Protein AF-A0A6P3Z699-F1 (afdb_monomer)

Sequence (126 aa):
MVKASEKARKFVNVAQTGGPRAAIHCAATEYKQLVLNQAVRLWVGVNQCPPVHTVAQKAAPTAAQLSEKYNRTVKDLTTRGYTVFGYFPLVPIDEIAKAFKQGESETGKKMDSDASSGDKSDSDSD

Structure (mmCIF, N/CA/C/O backbone):
data_AF-A0A6P3Z699-F1
#
_entry.id   AF-A0A6P3Z699-F1
#
loop_
_atom_site.group_PDB
_atom_site.id
_atom_site.type_symbol
_atom_site.label_atom_id
_atom_site.label_alt_id
_atom_site.label_comp_id
_atom_site.label_asym_id
_atom_site.label_entity_id
_atom_site.label_seq_id
_atom_site.pdbx_PDB_ins_code
_atom_site.Cartn_x
_atom_site.Cartn_y
_atom_site.Cartn_z
_atom_site.occupancy
_atom_site.B_iso_or_equiv
_atom_site.auth_seq_id
_atom_si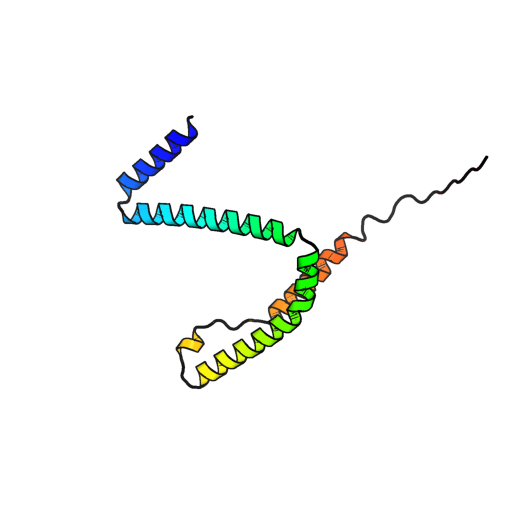te.auth_comp_id
_atom_site.auth_asym_id
_atom_site.auth_atom_id
_atom_site.pdbx_PDB_model_num
ATOM 1 N N . MET A 1 1 ? 38.139 0.931 15.159 1.00 49.16 1 MET A N 1
ATOM 2 C CA . MET A 1 1 ? 38.578 1.176 13.763 1.00 49.16 1 MET A CA 1
ATOM 3 C C . MET A 1 1 ? 38.529 -0.061 12.851 1.00 49.16 1 MET A C 1
ATOM 5 O O . MET A 1 1 ? 38.489 0.109 11.642 1.00 49.16 1 MET A O 1
ATOM 9 N N . VAL A 1 2 ? 38.438 -1.293 13.375 1.00 59.53 2 VAL A N 1
ATOM 10 C CA . VAL A 1 2 ? 38.465 -2.535 12.563 1.00 59.53 2 VAL A CA 1
ATOM 11 C C . VAL A 1 2 ? 37.215 -2.740 11.680 1.00 59.53 2 VAL A C 1
ATOM 13 O O . VAL A 1 2 ? 37.340 -3.079 10.507 1.00 59.53 2 VAL A O 1
ATOM 16 N N . LYS A 1 3 ? 36.010 -2.422 12.183 1.00 64.56 3 LYS A N 1
ATOM 17 C CA . LYS A 1 3 ? 34.731 -2.643 11.467 1.00 64.56 3 LYS A CA 1
ATOM 18 C C . LYS A 1 3 ? 34.594 -1.889 10.134 1.00 64.56 3 LYS A C 1
ATOM 20 O O . LYS A 1 3 ? 33.901 -2.354 9.234 1.00 64.56 3 LYS A O 1
ATOM 25 N N . ALA A 1 4 ? 35.219 -0.718 10.005 1.00 67.56 4 ALA A N 1
ATOM 26 C CA . ALA A 1 4 ? 35.170 0.070 8.771 1.00 67.56 4 ALA A CA 1
ATOM 27 C C . ALA A 1 4 ? 36.048 -0.549 7.670 1.00 67.56 4 ALA A C 1
ATOM 29 O O . ALA A 1 4 ? 35.642 -0.615 6.512 1.00 67.56 4 ALA A O 1
ATOM 30 N N . SER A 1 5 ? 37.213 -1.077 8.055 1.00 62.50 5 SER A N 1
ATOM 31 C CA . SER A 1 5 ? 38.149 -1.754 7.152 1.00 62.50 5 SER A CA 1
ATOM 32 C C . SER A 1 5 ? 37.581 -3.073 6.614 1.00 62.50 5 SER A C 1
ATOM 34 O O . SER A 1 5 ? 37.706 -3.373 5.428 1.00 6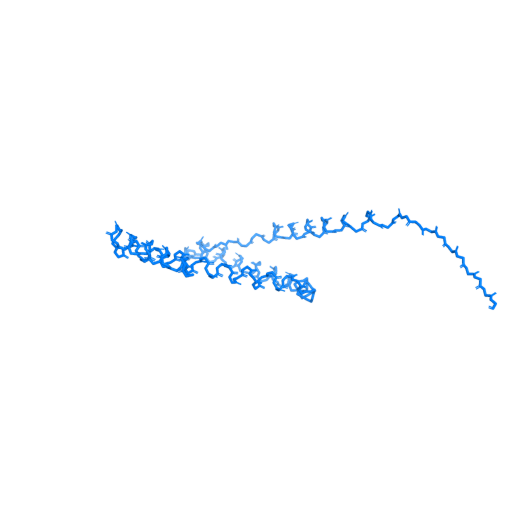2.50 5 SER A O 1
ATOM 36 N N . GLU A 1 6 ? 36.854 -3.829 7.441 1.00 73.88 6 GLU A N 1
ATOM 37 C CA . GLU A 1 6 ? 36.180 -5.058 6.999 1.00 73.88 6 GLU A CA 1
ATOM 38 C C . GLU A 1 6 ? 35.069 -4.789 5.979 1.00 73.88 6 GLU A C 1
ATOM 40 O O . GLU A 1 6 ? 34.948 -5.509 4.985 1.00 73.88 6 GLU A O 1
ATOM 45 N N . LYS A 1 7 ? 34.278 -3.726 6.186 1.00 67.44 7 LYS A N 1
ATOM 46 C CA . LYS A 1 7 ? 33.244 -3.308 5.229 1.00 67.44 7 LYS A CA 1
ATOM 47 C C . LYS A 1 7 ? 33.852 -2.856 3.901 1.00 67.44 7 LYS A C 1
ATOM 49 O O . LYS A 1 7 ? 33.356 -3.253 2.849 1.00 67.44 7 LYS A O 1
ATOM 54 N N . ALA A 1 8 ? 34.953 -2.106 3.946 1.00 72.12 8 ALA A N 1
ATOM 55 C CA . ALA A 1 8 ? 35.678 -1.673 2.753 1.00 72.12 8 ALA A CA 1
ATOM 56 C C . ALA A 1 8 ? 36.283 -2.858 1.979 1.00 72.12 8 ALA A C 1
ATOM 58 O O . ALA A 1 8 ? 36.139 -2.936 0.759 1.00 72.12 8 ALA A O 1
ATOM 59 N N . ARG A 1 9 ? 36.877 -3.835 2.683 1.00 69.75 9 ARG A N 1
ATOM 60 C CA . ARG A 1 9 ? 37.395 -5.070 2.068 1.00 69.75 9 ARG A CA 1
ATOM 61 C C . ARG A 1 9 ? 36.291 -5.909 1.428 1.00 69.75 9 ARG A C 1
ATOM 63 O O . ARG A 1 9 ? 36.503 -6.418 0.333 1.00 69.75 9 ARG A O 1
ATOM 70 N N . LYS A 1 10 ? 35.115 -6.032 2.059 1.00 70.00 10 LYS A N 1
ATOM 71 C CA . LYS A 1 10 ? 33.958 -6.713 1.448 1.00 70.00 10 LYS A CA 1
ATOM 72 C C . LYS A 1 10 ? 33.488 -6.008 0.175 1.00 70.00 10 LYS A C 1
ATOM 74 O O . LYS A 1 10 ? 33.251 -6.684 -0.818 1.00 70.00 10 LYS A O 1
ATOM 79 N N . PHE A 1 11 ? 33.416 -4.678 0.176 1.00 65.62 11 PHE A N 1
ATOM 80 C CA . PHE A 1 11 ? 33.021 -3.902 -1.004 1.00 65.62 11 PHE A CA 1
ATOM 81 C C . PHE A 1 11 ? 34.004 -4.049 -2.171 1.00 65.62 11 PHE A C 1
ATOM 83 O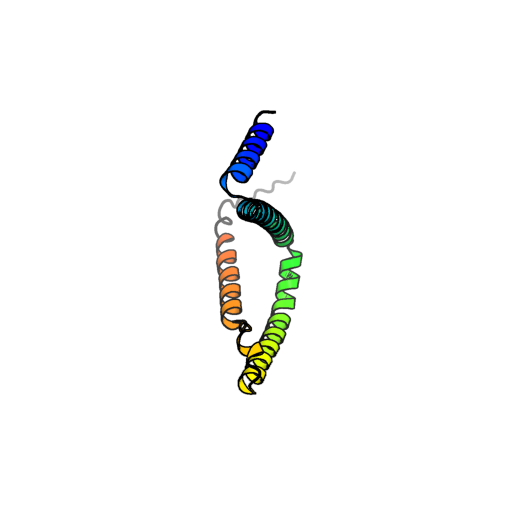 O . PHE A 1 11 ? 33.579 -4.306 -3.294 1.00 65.62 11 PHE A O 1
ATOM 90 N N . VAL A 1 12 ? 35.311 -3.946 -1.905 1.00 71.00 12 VAL A N 1
ATOM 91 C CA . VAL A 1 12 ? 36.364 -4.150 -2.917 1.00 71.00 12 VAL A CA 1
ATOM 92 C C . VAL A 1 12 ? 36.314 -5.560 -3.496 1.00 71.00 12 VAL A C 1
ATOM 94 O O . VAL A 1 12 ? 36.407 -5.722 -4.709 1.00 71.00 12 VAL A O 1
ATOM 97 N N . ASN A 1 13 ? 36.104 -6.573 -2.653 1.00 69.12 13 ASN A N 1
ATOM 98 C CA . ASN A 1 13 ? 36.040 -7.957 -3.110 1.00 69.12 13 ASN A CA 1
ATOM 99 C C . ASN A 1 13 ? 34.782 -8.215 -3.965 1.00 69.12 13 ASN A C 1
ATOM 101 O O . ASN A 1 13 ? 34.855 -8.881 -4.993 1.00 69.12 13 ASN A O 1
ATOM 105 N N . VAL A 1 14 ? 33.637 -7.618 -3.610 1.00 60.34 14 VAL A N 1
ATOM 106 C CA . VAL A 1 14 ? 32.395 -7.667 -4.411 1.00 60.34 14 VAL A CA 1
ATOM 107 C C . VAL A 1 14 ? 32.549 -6.926 -5.746 1.00 60.34 14 VAL A C 1
ATOM 109 O O . VAL A 1 14 ? 32.076 -7.408 -6.775 1.00 60.34 14 VAL A O 1
ATOM 112 N N . ALA A 1 15 ? 33.252 -5.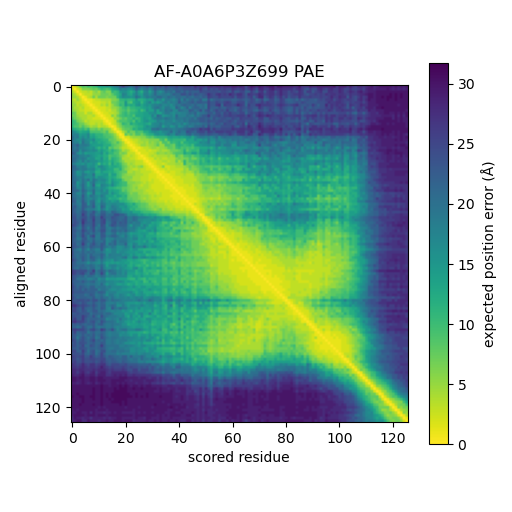791 -5.759 1.00 60.00 15 ALA A N 1
ATOM 113 C CA . ALA A 1 15 ? 33.540 -5.043 -6.981 1.00 60.00 15 ALA A CA 1
ATOM 114 C C . ALA A 1 15 ? 34.514 -5.791 -7.913 1.00 60.00 15 ALA A C 1
ATOM 116 O O . ALA A 1 15 ? 34.333 -5.757 -9.128 1.00 60.00 15 ALA A O 1
ATOM 117 N N . GLN A 1 16 ? 35.503 -6.500 -7.354 1.00 63.84 16 GLN A N 1
ATOM 118 C CA . GLN A 1 16 ? 36.456 -7.314 -8.120 1.00 63.84 16 GLN A CA 1
ATOM 119 C C . GLN A 1 16 ? 35.852 -8.611 -8.675 1.00 63.84 16 GLN A C 1
ATOM 121 O O . GLN A 1 16 ? 36.294 -9.068 -9.724 1.00 63.84 16 GLN A O 1
ATOM 126 N N . THR A 1 17 ? 34.855 -9.206 -8.011 1.00 61.41 17 THR A N 1
ATOM 127 C CA . THR A 1 17 ? 34.335 -10.541 -8.374 1.00 61.41 17 THR A CA 1
ATOM 128 C C . THR A 1 17 ? 33.040 -10.532 -9.193 1.00 61.41 17 THR A C 1
ATOM 130 O O . THR A 1 17 ? 32.769 -11.511 -9.882 1.00 61.41 17 THR A O 1
ATOM 133 N N . GLY A 1 18 ? 32.236 -9.457 -9.158 1.00 61.59 18 GLY A N 1
ATOM 134 C CA . GLY A 1 18 ? 30.874 -9.461 -9.727 1.00 61.59 18 GLY A CA 1
ATOM 135 C C . GLY A 1 18 ? 30.571 -8.445 -10.840 1.00 61.59 18 GLY A C 1
ATOM 136 O O . GLY A 1 18 ? 29.464 -8.452 -11.387 1.00 61.59 18 GLY A O 1
ATOM 137 N N . GLY A 1 19 ? 31.510 -7.558 -11.181 1.00 72.81 19 GLY A N 1
ATOM 138 C CA . GLY A 1 19 ? 31.305 -6.514 -12.192 1.00 72.81 19 GLY A CA 1
ATOM 139 C C . GLY A 1 19 ? 30.250 -5.448 -11.813 1.00 72.81 19 GLY A C 1
ATOM 140 O O . GLY A 1 19 ? 29.663 -5.483 -10.726 1.00 72.81 19 GLY A O 1
ATOM 141 N N . PRO A 1 20 ? 29.964 -4.475 -12.703 1.00 64.31 20 PRO A N 1
ATOM 142 C CA . PRO A 1 20 ? 29.097 -3.323 -12.403 1.00 64.31 20 PRO A CA 1
ATOM 143 C C . PRO A 1 20 ? 27.659 -3.710 -12.027 1.00 64.31 20 PRO A C 1
ATOM 145 O O . PRO A 1 20 ? 27.002 -3.017 -11.252 1.00 64.31 20 PRO A O 1
ATOM 148 N N . ARG A 1 21 ? 27.173 -4.859 -12.509 1.00 62.06 21 ARG A N 1
ATOM 149 C CA . ARG A 1 21 ? 25.824 -5.359 -12.219 1.00 62.06 21 ARG A CA 1
ATOM 150 C C . ARG A 1 21 ? 25.679 -5.850 -10.772 1.00 62.06 21 ARG A C 1
ATOM 152 O O . ARG A 1 21 ? 24.649 -5.599 -10.149 1.00 62.06 21 ARG A O 1
ATOM 159 N N . ALA A 1 22 ? 26.716 -6.478 -10.212 1.00 66.94 22 ALA A N 1
ATOM 160 C CA . ALA A 1 22 ? 26.740 -6.873 -8.804 1.00 66.94 22 ALA A CA 1
ATOM 161 C C . ALA A 1 22 ? 26.893 -5.665 -7.867 1.00 66.94 22 ALA A C 1
ATOM 163 O O . ALA A 1 22 ? 26.285 -5.639 -6.799 1.00 66.94 22 ALA A O 1
ATOM 164 N N . ALA A 1 23 ? 27.639 -4.637 -8.287 1.00 68.62 23 ALA A N 1
ATOM 165 C CA . ALA A 1 23 ? 27.776 -3.394 -7.529 1.00 68.62 23 ALA A CA 1
ATOM 166 C C . ALA A 1 23 ? 26.441 -2.632 -7.424 1.00 68.62 23 ALA A C 1
ATOM 168 O O . ALA A 1 23 ? 26.069 -2.201 -6.332 1.00 68.62 23 ALA A O 1
ATOM 169 N N . ILE A 1 24 ? 25.677 -2.541 -8.523 1.00 69.94 24 ILE A N 1
ATOM 170 C CA . ILE A 1 24 ? 24.318 -1.970 -8.513 1.00 69.94 24 ILE A CA 1
ATOM 171 C C . ILE A 1 24 ? 23.405 -2.780 -7.591 1.00 69.94 24 ILE A C 1
ATOM 173 O O . ILE A 1 24 ? 22.676 -2.201 -6.790 1.00 69.94 24 ILE A O 1
ATOM 177 N N . HIS A 1 25 ? 23.466 -4.113 -7.664 1.00 72.25 25 HIS A N 1
ATOM 178 C CA . HIS A 1 25 ? 22.655 -4.965 -6.800 1.00 72.25 25 HIS A CA 1
ATOM 179 C C . HIS A 1 25 ? 23.014 -4.781 -5.317 1.00 72.25 25 HIS A C 1
ATOM 181 O O . HIS A 1 25 ? 22.120 -4.669 -4.485 1.00 72.25 25 HIS A O 1
ATOM 187 N N . CYS A 1 26 ? 24.302 -4.659 -4.982 1.00 66.19 26 CYS A N 1
ATOM 188 C CA . CYS A 1 26 ? 24.764 -4.386 -3.620 1.00 66.19 26 CYS A CA 1
ATOM 189 C C . CYS A 1 26 ? 24.255 -3.027 -3.107 1.00 66.19 26 CYS A C 1
ATOM 191 O O . CYS A 1 26 ? 23.648 -2.958 -2.036 1.00 66.19 26 CYS A O 1
ATOM 193 N N . ALA A 1 27 ? 24.393 -1.965 -3.905 1.00 74.62 27 ALA A N 1
ATOM 194 C CA . ALA A 1 27 ? 23.876 -0.641 -3.560 1.00 74.62 27 ALA A CA 1
ATOM 195 C C . ALA A 1 27 ? 22.344 -0.633 -3.397 1.00 74.62 27 ALA A C 1
ATOM 197 O O . ALA A 1 27 ? 21.824 -0.057 -2.441 1.00 74.62 27 ALA A O 1
ATOM 198 N N . ALA A 1 28 ? 21.617 -1.327 -4.279 1.00 76.19 28 ALA A N 1
ATOM 199 C CA . ALA A 1 28 ? 20.166 -1.462 -4.194 1.00 76.19 28 ALA A CA 1
ATOM 200 C C . ALA A 1 28 ? 19.730 -2.223 -2.933 1.00 76.19 28 ALA A C 1
ATOM 202 O O . ALA A 1 28 ? 18.751 -1.840 -2.291 1.00 76.19 28 ALA A O 1
ATOM 203 N N . THR A 1 29 ? 20.459 -3.275 -2.543 1.00 76.56 29 THR A N 1
ATOM 204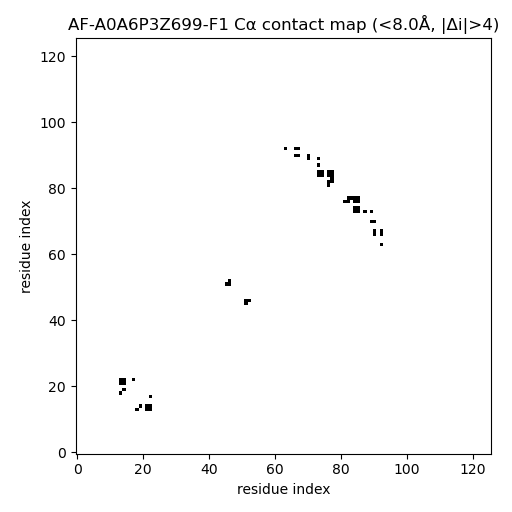 C CA . THR A 1 29 ? 20.153 -4.029 -1.321 1.00 76.56 29 THR A CA 1
ATOM 205 C C . THR A 1 29 ? 20.391 -3.211 -0.058 1.00 76.56 29 THR A C 1
ATOM 207 O O . THR A 1 29 ? 19.529 -3.209 0.818 1.00 76.56 29 THR A O 1
ATOM 210 N N . GLU A 1 30 ? 21.492 -2.464 0.020 1.00 77.06 30 GLU A N 1
ATOM 211 C CA . GLU A 1 30 ? 21.777 -1.584 1.159 1.00 77.06 30 GLU A CA 1
ATOM 212 C C . GLU A 1 30 ? 20.728 -0.466 1.258 1.00 77.06 30 GLU A C 1
ATOM 214 O O . GLU A 1 30 ? 20.164 -0.235 2.326 1.00 77.06 30 GLU A O 1
ATOM 219 N N . TYR A 1 31 ? 20.366 0.163 0.133 1.00 80.50 31 TYR A N 1
ATOM 220 C CA . TYR A 1 31 ? 19.303 1.170 0.102 1.00 80.50 31 TYR A CA 1
ATOM 221 C C . TYR A 1 31 ? 17.950 0.602 0.545 1.00 80.50 31 TYR A C 1
ATOM 223 O O . TYR A 1 31 ? 17.274 1.195 1.387 1.00 80.50 31 TYR A O 1
ATOM 231 N N . LYS A 1 32 ? 17.571 -0.578 0.037 1.00 83.25 32 LYS A N 1
ATOM 232 C CA . LYS A 1 32 ? 16.339 -1.267 0.441 1.00 83.25 32 LYS A CA 1
ATOM 233 C C . LYS A 1 32 ? 16.317 -1.505 1.950 1.00 83.25 32 LYS A C 1
ATOM 235 O O . LYS A 1 32 ? 15.313 -1.215 2.593 1.00 83.25 32 LYS A O 1
ATOM 240 N N . GLN A 1 33 ? 17.417 -1.997 2.520 1.00 81.62 33 GLN A N 1
ATOM 241 C CA . GLN A 1 33 ? 17.525 -2.223 3.961 1.00 81.62 33 GLN A CA 1
ATOM 242 C C . GLN A 1 33 ? 17.400 -0.919 4.753 1.00 81.62 33 GLN A C 1
ATOM 244 O O . GLN A 1 33 ? 16.715 -0.900 5.773 1.00 81.62 33 GLN A O 1
ATOM 249 N N . LEU A 1 34 ? 17.997 0.180 4.287 1.00 83.25 34 LEU A N 1
ATOM 250 C CA . LEU A 1 34 ? 17.875 1.483 4.941 1.00 83.25 34 LEU A CA 1
ATOM 251 C C . LEU A 1 34 ? 16.436 2.000 4.916 1.00 83.25 34 LEU A C 1
ATOM 253 O O . LEU A 1 34 ? 15.899 2.319 5.973 1.00 83.25 34 LEU A O 1
ATOM 257 N N . VAL A 1 35 ? 15.790 2.032 3.748 1.00 90.06 35 VAL A N 1
ATOM 258 C CA . VAL A 1 35 ? 14.401 2.501 3.622 1.00 90.06 35 VAL A CA 1
ATOM 259 C C . VAL A 1 35 ? 13.468 1.660 4.483 1.00 90.06 35 VAL A C 1
ATOM 261 O O . VAL A 1 35 ? 12.654 2.220 5.209 1.00 90.06 35 VAL A O 1
ATOM 264 N N . LEU A 1 36 ? 13.628 0.334 4.474 1.00 88.94 36 LEU A N 1
ATOM 265 C CA . LEU A 1 36 ? 12.839 -0.559 5.321 1.00 88.94 36 LEU A CA 1
ATOM 266 C C . LEU A 1 36 ? 13.064 -0.272 6.807 1.00 88.94 36 LEU A C 1
ATOM 268 O O . LEU A 1 36 ? 12.100 -0.102 7.545 1.00 88.94 36 LEU A O 1
ATOM 272 N N . ASN A 1 37 ? 14.316 -0.163 7.256 1.00 86.62 37 ASN A N 1
ATOM 273 C CA . ASN A 1 37 ? 14.618 0.112 8.662 1.00 86.62 37 ASN A CA 1
ATOM 274 C C . ASN A 1 37 ? 14.097 1.479 9.123 1.00 86.62 37 ASN A C 1
ATOM 276 O O . ASN A 1 37 ? 13.678 1.619 10.272 1.00 86.62 37 ASN A O 1
ATOM 280 N N . GLN A 1 38 ? 14.137 2.489 8.254 1.00 86.56 38 GLN A N 1
ATOM 281 C CA . GLN A 1 38 ? 13.585 3.809 8.551 1.00 86.56 38 GLN A CA 1
ATOM 282 C C . GLN A 1 38 ? 12.054 3.778 8.562 1.00 86.56 38 GLN A C 1
ATOM 284 O O . GLN A 1 38 ? 11.448 4.325 9.479 1.00 86.56 38 GLN A O 1
ATOM 289 N N . ALA A 1 39 ? 11.434 3.094 7.600 1.00 91.44 39 ALA A N 1
ATOM 290 C CA . ALA A 1 39 ? 9.987 2.936 7.522 1.00 91.44 39 ALA A CA 1
ATOM 291 C C . ALA A 1 39 ? 9.435 2.184 8.737 1.00 91.44 39 ALA A C 1
ATOM 293 O O . ALA A 1 39 ? 8.466 2.636 9.335 1.00 91.44 39 ALA A O 1
ATOM 294 N N . VAL A 1 40 ? 10.080 1.090 9.156 1.00 90.88 40 VAL A N 1
ATOM 295 C CA . VAL A 1 40 ? 9.686 0.333 10.354 1.00 90.88 40 VAL A CA 1
ATOM 296 C C . VAL A 1 40 ? 9.818 1.198 11.603 1.00 90.88 40 VAL A C 1
ATOM 298 O O . VAL A 1 40 ? 8.897 1.231 12.411 1.00 90.88 40 VAL A O 1
ATOM 301 N N . ARG A 1 41 ? 10.915 1.950 11.755 1.00 84.81 41 ARG A N 1
ATOM 302 C CA . ARG A 1 41 ? 11.079 2.869 12.893 1.00 84.81 41 ARG A CA 1
ATOM 303 C C . ARG A 1 41 ? 10.003 3.951 12.929 1.00 84.81 41 ARG A C 1
ATOM 305 O O . ARG A 1 41 ? 9.445 4.208 13.992 1.00 84.81 41 ARG A O 1
ATOM 312 N N . LEU A 1 42 ? 9.691 4.548 11.780 1.00 90.38 42 LEU A N 1
ATOM 313 C CA . LEU A 1 42 ? 8.626 5.540 11.669 1.00 90.38 42 LEU A CA 1
ATOM 314 C C . LEU A 1 42 ? 7.258 4.923 11.986 1.00 90.38 42 LEU A C 1
ATOM 316 O O . LEU A 1 42 ? 6.497 5.496 12.758 1.00 90.38 42 LEU A O 1
ATOM 320 N N . TRP A 1 43 ? 6.973 3.734 11.450 1.00 84.44 43 TRP A N 1
ATOM 321 C CA . TRP A 1 43 ? 5.729 3.007 11.690 1.00 84.44 43 TRP A CA 1
ATOM 322 C C . TRP A 1 43 ? 5.541 2.653 13.166 1.00 84.44 43 TRP A C 1
ATOM 324 O O . TRP A 1 43 ? 4.469 2.876 13.715 1.00 84.44 43 TRP A O 1
ATOM 334 N N . VAL A 1 44 ? 6.592 2.165 13.832 1.00 84.25 44 VAL A N 1
ATOM 335 C CA . VAL A 1 44 ? 6.572 1.873 15.273 1.00 84.25 44 VAL A CA 1
ATOM 336 C C . VAL A 1 44 ? 6.289 3.139 16.083 1.00 84.25 44 VAL A C 1
ATOM 338 O O . VAL A 1 44 ? 5.477 3.088 17.001 1.00 84.25 44 VAL A O 1
ATOM 341 N N . GLY A 1 45 ? 6.894 4.275 15.720 1.00 82.00 45 GLY A N 1
ATOM 342 C CA . GLY A 1 45 ? 6.619 5.560 16.369 1.00 82.00 45 GLY A CA 1
ATOM 343 C C . GLY A 1 45 ? 5.170 6.019 16.186 1.00 82.00 45 GLY A C 1
ATOM 344 O O . GLY A 1 45 ? 4.521 6.409 17.149 1.00 82.00 45 GLY A O 1
ATOM 345 N N . VAL A 1 46 ? 4.631 5.904 14.970 1.00 80.31 46 VAL A N 1
ATOM 346 C CA . VAL A 1 46 ? 3.232 6.250 14.665 1.00 80.31 46 VAL A CA 1
ATOM 347 C C . VAL A 1 46 ? 2.254 5.320 15.390 1.00 80.31 46 VAL A C 1
ATOM 349 O O . VAL A 1 46 ? 1.241 5.780 15.910 1.00 80.31 46 VAL A O 1
ATOM 352 N N . ASN A 1 47 ? 2.566 4.025 15.481 1.00 78.19 47 ASN A N 1
ATOM 353 C CA . ASN A 1 47 ? 1.721 3.037 16.152 1.00 78.19 47 ASN A CA 1
ATOM 354 C C . ASN A 1 47 ? 1.698 3.206 17.682 1.00 78.19 47 ASN A C 1
ATOM 356 O O . ASN A 1 47 ? 0.758 2.767 18.335 1.00 78.19 47 ASN A O 1
ATOM 360 N N . GLN A 1 48 ? 2.714 3.854 18.262 1.00 77.81 48 GLN A N 1
ATOM 361 C CA . GLN A 1 48 ? 2.750 4.194 19.687 1.00 77.81 48 GLN A CA 1
ATOM 362 C C . GLN A 1 48 ? 1.898 5.418 20.039 1.00 77.81 48 GLN A C 1
ATOM 364 O O . GLN A 1 48 ? 1.752 5.714 21.220 1.00 77.81 48 GLN A O 1
ATOM 369 N N . CYS A 1 49 ? 1.334 6.133 19.059 1.00 74.62 49 CYS A N 1
ATOM 370 C CA . CYS A 1 49 ? 0.499 7.307 19.296 1.00 74.62 49 CYS A CA 1
ATOM 371 C C . CYS A 1 49 ? -0.994 6.920 19.387 1.00 74.62 49 CYS A C 1
ATOM 373 O O . CYS A 1 49 ? -1.626 6.695 18.352 1.00 74.62 49 CYS A O 1
ATOM 375 N N . PRO A 1 50 ? -1.621 6.944 20.584 1.00 68.00 50 PRO A N 1
ATOM 376 C CA . PRO A 1 50 ? -3.042 6.613 20.761 1.00 68.00 50 PRO A CA 1
ATOM 377 C C . PRO A 1 50 ? -4.029 7.421 19.890 1.00 68.00 50 PRO A C 1
ATOM 379 O O . PRO A 1 50 ? -5.018 6.845 19.431 1.00 68.00 50 PRO A O 1
ATOM 382 N N . PRO A 1 51 ? -3.791 8.717 19.578 1.00 75.00 51 PRO A N 1
ATOM 383 C CA . PRO A 1 51 ? -4.681 9.486 18.706 1.00 75.00 51 PRO A CA 1
ATOM 384 C C . PRO A 1 51 ? -4.811 8.914 17.291 1.00 75.00 51 PRO A C 1
ATOM 386 O O . PRO A 1 51 ? -5.842 9.103 16.646 1.00 75.00 51 PRO A O 1
ATOM 389 N N . VAL A 1 52 ? -3.787 8.204 16.808 1.00 70.38 52 VAL A N 1
ATOM 390 C CA . VAL A 1 52 ? -3.787 7.594 15.473 1.00 70.38 52 VAL A CA 1
ATOM 391 C C . VAL A 1 52 ? -4.842 6.495 15.395 1.00 70.38 52 VAL A C 1
ATOM 393 O O . VAL A 1 52 ? -5.531 6.398 14.384 1.00 70.38 52 VAL A O 1
ATOM 396 N N . HIS A 1 53 ? -5.050 5.740 16.477 1.00 71.12 53 HIS A N 1
ATOM 397 C CA . HIS A 1 53 ? -6.091 4.715 16.546 1.00 71.12 53 HIS A CA 1
ATOM 398 C C . HIS A 1 53 ? -7.498 5.328 16.489 1.00 71.12 53 HIS A C 1
ATOM 400 O O . HIS A 1 53 ? -8.351 4.876 15.728 1.00 71.12 53 HIS A O 1
ATOM 406 N N . THR A 1 54 ? -7.730 6.421 17.221 1.00 74.38 54 THR A N 1
ATOM 407 C CA . THR A 1 54 ? -9.022 7.130 17.223 1.00 74.38 54 THR A CA 1
ATOM 408 C C . THR A 1 54 ? -9.345 7.740 15.860 1.00 74.38 54 THR A C 1
ATOM 410 O O . THR A 1 54 ? -10.488 7.694 15.402 1.00 74.38 54 THR A O 1
ATOM 413 N N . VAL A 1 55 ? -8.345 8.310 15.183 1.00 78.31 55 VAL A N 1
ATOM 414 C CA . VAL A 1 55 ? -8.513 8.839 13.823 1.00 78.31 55 VAL A CA 1
ATOM 415 C C . VAL A 1 55 ? -8.726 7.700 12.826 1.00 78.31 55 VAL A C 1
ATOM 417 O O . VAL A 1 55 ? -9.616 7.802 11.984 1.00 78.31 55 VAL A O 1
ATOM 420 N N . ALA A 1 56 ? -7.981 6.599 12.946 1.00 78.88 56 ALA A N 1
ATOM 421 C CA . ALA A 1 56 ? -8.136 5.427 12.090 1.00 78.88 56 ALA A CA 1
ATOM 422 C C . ALA A 1 56 ? -9.534 4.809 12.213 1.00 78.88 56 ALA A C 1
ATOM 424 O O . ALA A 1 56 ? -10.150 4.520 11.193 1.00 78.88 56 ALA A O 1
ATOM 425 N N . GLN A 1 57 ? -10.084 4.695 13.424 1.00 76.69 57 GLN A N 1
ATOM 426 C CA . GLN A 1 57 ? -11.437 4.174 13.642 1.00 76.69 57 GLN A CA 1
ATOM 427 C C . GLN A 1 57 ? -12.508 5.052 12.974 1.00 76.69 57 GLN A C 1
ATOM 429 O O . GLN A 1 57 ? -13.456 4.540 12.382 1.00 76.69 57 GLN A O 1
ATOM 434 N N . LYS A 1 58 ? -12.336 6.380 13.007 1.00 81.62 58 LYS A N 1
ATOM 435 C CA . LYS A 1 58 ? -13.238 7.320 12.320 1.00 81.62 58 LYS A CA 1
ATOM 436 C C . LYS A 1 58 ? -13.058 7.318 10.801 1.00 81.62 58 LYS A C 1
ATOM 438 O O . LYS A 1 58 ? -14.021 7.547 10.076 1.00 81.62 58 LYS A O 1
ATOM 443 N N . ALA A 1 59 ? -11.843 7.072 10.318 1.00 82.88 59 ALA A N 1
ATOM 444 C CA . ALA A 1 59 ? -11.518 7.061 8.894 1.00 82.88 59 ALA A CA 1
ATOM 445 C C . ALA A 1 59 ? -11.794 5.710 8.214 1.00 82.88 59 ALA A C 1
ATOM 447 O O . ALA A 1 59 ? -12.016 5.681 7.005 1.00 82.88 59 ALA A O 1
ATOM 448 N N . ALA A 1 60 ? -11.814 4.606 8.966 1.00 81.88 60 ALA A N 1
ATOM 449 C CA . ALA A 1 60 ? -12.077 3.254 8.478 1.00 81.88 60 ALA A CA 1
ATOM 450 C C . ALA A 1 60 ? -13.350 3.137 7.613 1.00 81.88 60 ALA A C 1
ATOM 452 O O . ALA A 1 60 ? -13.244 2.611 6.502 1.00 81.88 60 ALA A O 1
ATOM 453 N N . PRO A 1 61 ? -14.528 3.654 8.024 1.00 81.56 61 PRO A N 1
ATOM 454 C CA . PRO A 1 61 ? -15.723 3.592 7.182 1.00 81.56 61 PRO A CA 1
ATOM 455 C C . PRO A 1 61 ? -15.564 4.384 5.875 1.00 81.56 61 PRO A C 1
ATOM 457 O O . PRO A 1 61 ? -15.948 3.900 4.812 1.00 81.56 61 PRO A O 1
ATOM 460 N N . THR A 1 62 ? -14.928 5.557 5.917 1.00 86.06 62 THR A N 1
ATOM 461 C CA . THR A 1 62 ? -14.656 6.368 4.719 1.00 86.06 62 THR A CA 1
ATOM 462 C C . THR A 1 62 ? -13.693 5.656 3.765 1.00 86.06 62 THR A C 1
ATOM 464 O O . THR A 1 62 ? -13.906 5.641 2.552 1.00 86.06 62 THR A O 1
ATOM 467 N N . ALA A 1 63 ? -12.650 5.020 4.302 1.00 85.62 63 ALA A N 1
ATOM 468 C CA . ALA A 1 63 ? -11.704 4.230 3.523 1.00 85.62 63 ALA A CA 1
ATOM 469 C C . ALA A 1 63 ? -12.380 3.014 2.869 1.00 85.62 63 ALA A C 1
ATOM 471 O O . ALA A 1 63 ? -12.106 2.720 1.704 1.00 85.62 63 ALA A O 1
ATOM 472 N N . ALA A 1 64 ? -13.305 2.351 3.571 1.00 86.56 64 ALA A N 1
ATOM 473 C CA . ALA A 1 64 ? -14.099 1.258 3.018 1.00 86.56 64 ALA A CA 1
ATOM 474 C C . ALA A 1 64 ? -14.983 1.733 1.851 1.00 86.56 64 ALA A C 1
ATOM 476 O O . ALA A 1 64 ? -14.950 1.127 0.781 1.00 86.56 64 ALA A O 1
ATOM 477 N N . GLN A 1 65 ? -15.684 2.864 2.002 1.00 87.12 65 GLN A N 1
ATOM 478 C CA . GLN A 1 65 ? -16.519 3.433 0.935 1.00 87.12 65 GLN A CA 1
ATOM 479 C C . GLN A 1 65 ? -15.710 3.827 -0.311 1.00 87.12 65 GLN A C 1
ATOM 481 O O . GLN A 1 65 ? -16.127 3.571 -1.444 1.00 87.12 65 GLN A O 1
ATOM 486 N N . LEU A 1 66 ? -14.530 4.427 -0.130 1.00 88.25 66 LEU A N 1
ATOM 487 C CA . LEU A 1 66 ? -13.638 4.761 -1.245 1.00 88.25 66 LEU A CA 1
ATOM 488 C C . LEU A 1 66 ? -13.092 3.507 -1.934 1.00 88.25 66 LEU A C 1
ATOM 490 O O . LEU A 1 66 ? -13.040 3.457 -3.165 1.00 88.25 66 LEU A O 1
ATOM 494 N N . SER A 1 67 ? -12.736 2.488 -1.152 1.00 88.94 67 SER A N 1
ATOM 495 C CA . SER A 1 67 ? -12.246 1.207 -1.669 1.00 88.94 67 SER A CA 1
ATOM 496 C C . SER A 1 67 ? -13.322 0.478 -2.470 1.00 88.94 67 SER A C 1
ATOM 498 O O . SER A 1 67 ? -13.038 -0.079 -3.528 1.00 88.94 67 SER A O 1
ATOM 500 N N . GLU A 1 68 ? -14.579 0.530 -2.026 1.00 90.62 68 GLU A N 1
ATOM 501 C CA . GLU A 1 68 ? -15.702 -0.059 -2.755 1.00 90.62 68 GLU A CA 1
ATOM 502 C C . GLU A 1 68 ? -15.900 0.636 -4.109 1.00 90.62 68 GLU A C 1
ATOM 504 O O . GLU A 1 68 ? -16.028 -0.023 -5.146 1.00 90.62 68 GLU A O 1
ATOM 509 N N . LYS A 1 69 ? -15.840 1.975 -4.126 1.00 91.25 69 LYS A N 1
ATOM 510 C CA . LYS A 1 69 ? -15.934 2.765 -5.361 1.00 91.25 69 LYS A CA 1
ATOM 511 C C . LYS A 1 69 ? -14.778 2.467 -6.318 1.00 91.25 69 LYS A C 1
ATOM 513 O O . LYS A 1 69 ? -15.011 2.316 -7.520 1.00 91.25 69 LYS A O 1
ATOM 518 N N . TYR A 1 70 ? -13.557 2.348 -5.801 1.00 90.38 70 TYR A N 1
ATOM 519 C CA . TYR A 1 70 ? -12.388 1.946 -6.579 1.00 90.38 70 TYR A CA 1
ATOM 520 C C . TYR A 1 70 ? -12.589 0.566 -7.212 1.00 90.38 70 TYR A C 1
ATOM 522 O O . TYR A 1 70 ? -12.526 0.437 -8.433 1.00 90.38 70 TYR A O 1
ATOM 530 N N . ASN A 1 71 ? -12.938 -0.439 -6.405 1.00 90.94 71 ASN A N 1
ATOM 531 C CA . ASN A 1 71 ? -13.163 -1.806 -6.866 1.00 90.94 71 ASN A CA 1
ATOM 532 C C . ASN A 1 71 ? -14.256 -1.887 -7.936 1.00 90.94 71 ASN A C 1
ATOM 534 O O . ASN A 1 71 ? -14.100 -2.597 -8.931 1.00 90.94 71 ASN A O 1
ATOM 538 N N . ARG A 1 72 ? -15.360 -1.148 -7.757 1.00 90.00 72 ARG A N 1
ATOM 539 C CA . ARG A 1 72 ? -16.433 -1.060 -8.756 1.00 90.00 72 ARG A CA 1
ATOM 540 C C . ARG A 1 72 ? -15.917 -0.465 -10.065 1.00 90.00 72 ARG A C 1
ATOM 542 O O . ARG A 1 72 ? -16.198 -1.013 -11.124 1.00 90.00 72 ARG A O 1
ATOM 549 N N . THR A 1 73 ? -15.152 0.622 -9.985 1.00 90.81 73 THR A N 1
ATOM 550 C CA . THR A 1 73 ? -14.605 1.317 -11.160 1.00 90.81 73 THR A CA 1
ATOM 551 C C . THR A 1 73 ? -13.623 0.429 -11.921 1.00 90.81 73 THR A C 1
ATOM 553 O O . THR A 1 73 ? -13.722 0.303 -13.137 1.00 90.81 73 THR A O 1
ATOM 556 N N . VAL A 1 74 ? -12.718 -0.248 -11.208 1.00 90.75 74 VAL A N 1
ATOM 557 C CA . VAL A 1 74 ? -11.758 -1.191 -11.794 1.00 90.75 74 VAL A CA 1
ATOM 558 C C . VAL A 1 74 ? -12.480 -2.330 -12.514 1.00 90.75 74 VAL A C 1
ATOM 560 O O . VAL A 1 74 ? -12.153 -2.627 -13.663 1.00 90.75 74 VAL A O 1
ATOM 563 N N . LYS A 1 75 ? -13.505 -2.931 -11.895 1.00 88.94 75 LYS A N 1
ATOM 564 C CA . LYS A 1 75 ? -14.304 -3.996 -12.526 1.00 88.94 75 LYS A CA 1
ATOM 565 C C . LYS A 1 75 ? -15.073 -3.506 -13.753 1.00 88.94 75 LYS A C 1
ATOM 567 O O . LYS A 1 75 ? -15.058 -4.189 -14.775 1.00 88.94 75 LYS A O 1
ATOM 572 N N . ASP A 1 76 ? -15.719 -2.343 -13.672 1.00 92.19 76 ASP A N 1
ATOM 573 C CA . ASP A 1 76 ? -16.485 -1.767 -14.786 1.00 92.19 76 ASP A CA 1
ATOM 574 C C . ASP A 1 76 ? -15.573 -1.462 -15.985 1.00 92.19 76 ASP A C 1
ATOM 576 O O . ASP A 1 76 ? -15.845 -1.915 -17.095 1.00 92.19 76 ASP A O 1
ATOM 580 N N . LEU A 1 77 ? -14.428 -0.810 -15.759 1.00 89.94 77 LEU A N 1
ATOM 581 C CA . LEU A 1 77 ? -13.461 -0.503 -16.819 1.00 89.94 77 LEU A CA 1
ATOM 582 C C . LEU A 1 77 ? -12.834 -1.762 -17.426 1.00 89.94 77 LEU A C 1
ATOM 584 O O . LEU A 1 77 ? -12.682 -1.845 -18.645 1.00 89.94 77 LEU A O 1
ATOM 588 N N . THR A 1 78 ? -12.538 -2.767 -16.601 1.00 90.44 78 THR A N 1
ATOM 589 C CA . THR A 1 78 ? -12.032 -4.060 -17.085 1.00 90.44 78 THR A CA 1
ATOM 590 C C . THR A 1 78 ? -13.071 -4.762 -17.963 1.00 90.44 78 THR A C 1
ATOM 592 O O . THR A 1 78 ? -12.737 -5.242 -19.043 1.00 90.44 78 THR A O 1
ATOM 595 N N . THR A 1 79 ? -14.344 -4.760 -17.549 1.00 88.75 79 THR A N 1
ATOM 596 C CA . THR A 1 79 ? -15.455 -5.375 -18.305 1.00 88.75 79 THR A CA 1
ATOM 597 C C . THR A 1 79 ? -15.730 -4.637 -19.618 1.00 88.75 79 THR A C 1
ATOM 599 O O . THR A 1 79 ? -16.092 -5.256 -20.613 1.00 88.75 79 THR A O 1
ATOM 602 N N . ARG A 1 80 ? -15.502 -3.319 -19.654 1.00 89.50 80 ARG A N 1
ATOM 603 C CA . ARG A 1 80 ? -15.608 -2.483 -20.864 1.00 89.50 80 ARG A CA 1
ATOM 604 C C . ARG A 1 80 ? -14.446 -2.654 -21.851 1.00 89.50 80 ARG A C 1
ATOM 606 O O . ARG A 1 80 ? -14.462 -2.016 -22.899 1.00 89.50 8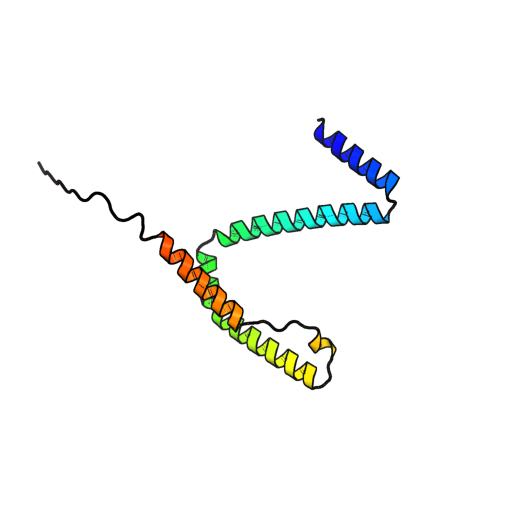0 ARG A O 1
ATOM 613 N N . GLY A 1 81 ? -13.456 -3.494 -21.545 1.00 88.00 81 GLY A N 1
ATOM 614 C CA . GLY A 1 81 ? -12.331 -3.795 -22.435 1.00 88.00 81 GLY A CA 1
ATOM 615 C C . GLY A 1 81 ? -11.061 -2.983 -22.171 1.00 88.00 81 GLY A C 1
ATOM 616 O O . GLY A 1 81 ? -10.075 -3.152 -22.888 1.00 88.00 81 GLY A O 1
ATOM 617 N N . TYR A 1 82 ? -11.024 -2.147 -21.126 1.00 84.75 82 TYR A N 1
ATOM 618 C CA . TYR A 1 82 ? -9.794 -1.474 -20.704 1.00 84.75 82 TYR A CA 1
ATOM 619 C C . TYR A 1 82 ? -8.943 -2.422 -19.848 1.00 84.75 82 TYR A C 1
ATOM 621 O O . TYR A 1 82 ? -8.931 -2.354 -18.618 1.00 84.75 82 TYR A O 1
ATOM 629 N N . THR A 1 83 ? -8.213 -3.317 -20.514 1.00 85.06 83 THR A N 1
ATOM 630 C CA . THR A 1 83 ? -7.438 -4.411 -19.896 1.00 85.06 83 THR A CA 1
ATOM 631 C C . THR A 1 83 ? -6.382 -3.947 -18.895 1.00 85.06 83 THR A C 1
ATOM 633 O O . THR A 1 83 ? -6.089 -4.674 -17.952 1.00 85.06 83 THR A O 1
ATOM 636 N N . VAL A 1 84 ? -5.867 -2.720 -19.037 1.00 87.75 84 VAL A N 1
ATOM 637 C CA . VAL A 1 84 ? -4.927 -2.108 -18.081 1.00 87.75 84 VAL A CA 1
ATOM 638 C C . VAL A 1 84 ? -5.516 -2.082 -16.667 1.00 87.75 84 VAL A C 1
ATOM 640 O O . VAL A 1 84 ? -4.794 -2.331 -15.706 1.00 87.75 84 VAL A O 1
ATOM 643 N N . PHE A 1 85 ? -6.830 -1.865 -16.532 1.00 84.31 85 PHE A N 1
ATOM 644 C CA . PHE A 1 85 ? -7.503 -1.852 -15.232 1.00 84.31 85 PHE A CA 1
ATOM 645 C C . PHE A 1 85 ? -7.613 -3.248 -14.606 1.00 84.31 85 PHE A C 1
ATOM 647 O O . PHE A 1 85 ? -7.575 -3.360 -13.387 1.00 84.31 85 PHE A O 1
ATOM 654 N N . GLY A 1 86 ? -7.631 -4.315 -15.408 1.00 83.62 86 GLY A N 1
ATOM 655 C CA . GLY A 1 86 ? -7.684 -5.695 -14.912 1.00 83.62 86 GLY A CA 1
ATOM 656 C C . GLY A 1 86 ? -6.404 -6.156 -14.211 1.00 83.62 86 GLY A C 1
ATOM 657 O O . GLY A 1 86 ? -6.434 -7.132 -13.468 1.00 83.62 86 GLY A O 1
ATOM 658 N N . TYR A 1 87 ? -5.289 -5.446 -14.413 1.00 87.56 87 TYR A N 1
ATOM 659 C CA . TYR A 1 87 ? -4.039 -5.690 -13.688 1.00 87.56 87 TYR A CA 1
ATOM 660 C C . TYR A 1 87 ? -4.009 -5.031 -12.307 1.00 87.56 87 TYR A C 1
ATOM 662 O O . TYR A 1 87 ? -3.114 -5.324 -11.513 1.00 87.56 87 TYR A O 1
ATOM 670 N N . PHE A 1 88 ? -4.953 -4.135 -12.007 1.00 88.00 88 PHE A N 1
ATOM 671 C CA . PHE A 1 88 ? -5.006 -3.503 -10.700 1.00 88.00 88 PHE A CA 1
ATOM 672 C C . PHE A 1 88 ? -5.630 -4.447 -9.666 1.00 88.00 88 PHE A C 1
ATOM 674 O O . PHE A 1 88 ? -6.669 -5.058 -9.928 1.00 88.00 88 PHE A O 1
ATOM 681 N N . PRO A 1 89 ? -5.024 -4.561 -8.472 1.00 85.25 89 PRO A N 1
ATOM 682 C CA . PRO A 1 89 ? -5.534 -5.435 -7.432 1.00 85.25 89 PRO A CA 1
ATOM 683 C C . PRO A 1 89 ? -6.853 -4.898 -6.876 1.00 85.25 89 PRO A C 1
ATOM 685 O O . PRO A 1 89 ? -6.989 -3.712 -6.580 1.00 85.25 89 PRO A O 1
ATOM 688 N N . LEU A 1 90 ? -7.816 -5.794 -6.684 1.00 88.31 90 LEU A N 1
ATOM 689 C CA . LEU A 1 90 ? -9.038 -5.487 -5.950 1.00 88.31 90 LEU A CA 1
ATOM 690 C C . LEU A 1 90 ? -8.741 -5.465 -4.452 1.00 88.31 90 LEU A C 1
ATOM 692 O O . LEU A 1 90 ? -8.052 -6.344 -3.939 1.00 88.31 90 LEU A O 1
ATOM 696 N N . VAL A 1 91 ? -9.288 -4.476 -3.750 1.00 89.25 91 VAL A N 1
ATOM 697 C CA . VAL A 1 91 ? -9.138 -4.338 -2.298 1.00 89.25 91 VAL A CA 1
ATOM 698 C C . VAL A 1 91 ? -10.141 -5.266 -1.596 1.00 89.25 91 VAL A C 1
ATOM 700 O O . VAL A 1 91 ? -11.347 -5.065 -1.760 1.00 89.25 91 VAL A O 1
ATOM 703 N N . PRO A 1 92 ? -9.706 -6.26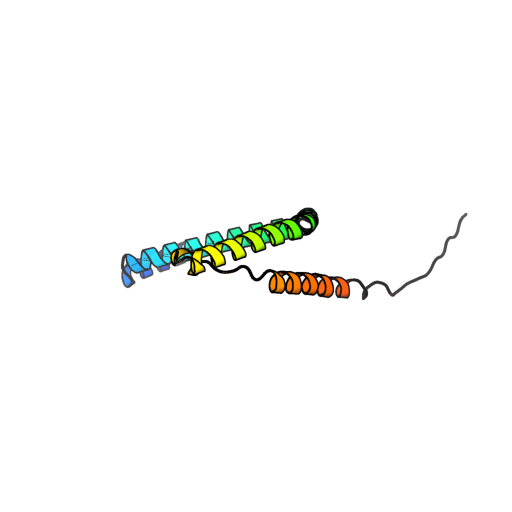0 -0.804 1.00 85.00 92 PRO A N 1
ATOM 704 C CA . PRO A 1 92 ? -10.606 -7.182 -0.114 1.00 85.00 92 PRO A CA 1
ATOM 705 C C . PRO A 1 92 ? -11.131 -6.559 1.191 1.00 85.00 92 PRO A C 1
ATOM 707 O O . PRO A 1 92 ? -10.623 -6.810 2.281 1.00 85.00 92 PRO A O 1
ATOM 710 N N . ILE A 1 93 ? -12.153 -5.708 1.078 1.00 87.81 93 ILE A N 1
ATOM 711 C CA . ILE A 1 93 ? -12.703 -4.930 2.205 1.00 87.81 93 ILE A CA 1
ATOM 712 C C . ILE A 1 93 ? -13.243 -5.847 3.316 1.00 87.81 93 ILE A C 1
ATOM 714 O O . ILE A 1 93 ? -13.000 -5.580 4.492 1.00 87.81 93 ILE A O 1
ATOM 718 N N . ASP A 1 94 ? -13.914 -6.946 2.960 1.00 85.88 94 ASP A N 1
ATOM 719 C CA . ASP A 1 94 ? -14.503 -7.886 3.925 1.00 85.88 94 ASP A CA 1
ATOM 720 C C . ASP A 1 94 ? -13.443 -8.619 4.759 1.00 85.88 94 ASP A C 1
ATOM 722 O O . ASP A 1 94 ? -13.602 -8.797 5.969 1.00 85.88 94 ASP A O 1
ATOM 726 N N . GLU A 1 95 ? -12.332 -9.013 4.131 1.00 85.19 95 GLU A N 1
ATOM 727 C CA . GLU A 1 95 ? -11.218 -9.675 4.817 1.00 85.19 95 GLU A CA 1
ATOM 728 C C . GLU A 1 95 ? -10.518 -8.717 5.782 1.00 85.19 95 GLU A C 1
ATOM 730 O O . GLU A 1 95 ? -10.225 -9.088 6.920 1.00 85.19 95 GLU A O 1
ATOM 735 N N . ILE A 1 96 ? -10.319 -7.464 5.362 1.00 85.25 96 ILE A N 1
ATOM 736 C CA . ILE A 1 96 ? -9.741 -6.410 6.204 1.00 85.25 96 ILE A CA 1
ATOM 737 C C . ILE A 1 96 ? -10.663 -6.119 7.395 1.00 85.25 96 ILE A C 1
ATOM 739 O O . ILE A 1 96 ? -10.195 -6.045 8.531 1.00 85.25 96 ILE A O 1
ATOM 743 N N . ALA A 1 97 ? -11.975 -6.015 7.167 1.00 84.81 97 ALA A N 1
ATOM 744 C CA . ALA A 1 97 ? -12.953 -5.798 8.231 1.00 84.81 97 ALA A CA 1
ATOM 745 C C . ALA A 1 97 ? -12.982 -6.963 9.234 1.00 84.81 97 ALA A C 1
ATOM 747 O O . ALA A 1 97 ? -13.090 -6.745 10.443 1.00 84.81 97 ALA A O 1
ATOM 748 N N . LYS A 1 98 ? -12.854 -8.204 8.750 1.00 85.06 98 LYS A N 1
ATOM 749 C CA . LYS A 1 98 ? -12.756 -9.395 9.599 1.00 85.06 98 LYS A CA 1
ATOM 750 C C . LYS A 1 98 ? -11.473 -9.394 10.434 1.00 85.06 98 LYS A C 1
ATOM 752 O O . LYS A 1 98 ? -11.545 -9.634 11.637 1.00 85.06 98 LYS A O 1
ATOM 757 N N . ALA A 1 99 ? -10.326 -9.098 9.823 1.00 84.81 99 ALA A N 1
ATOM 758 C CA . ALA A 1 99 ? -9.040 -9.025 10.517 1.00 84.81 99 ALA A CA 1
ATOM 759 C C . ALA A 1 99 ? -9.022 -7.918 11.585 1.00 84.81 99 ALA A C 1
ATOM 761 O O . ALA A 1 99 ? -8.507 -8.128 12.681 1.00 84.81 99 ALA A O 1
ATOM 762 N N . PHE A 1 100 ? -9.644 -6.771 11.297 1.00 79.19 100 PHE A N 1
ATOM 763 C CA . PHE A 1 100 ? -9.768 -5.669 12.250 1.00 79.19 100 PHE A CA 1
ATOM 764 C C . PHE A 1 100 ? -10.552 -6.086 13.504 1.00 79.19 100 PHE A C 1
ATOM 766 O O . PHE A 1 100 ? -10.056 -5.935 14.619 1.00 79.19 100 PHE A O 1
ATOM 773 N N . LYS A 1 101 ? -11.718 -6.723 13.327 1.00 81.31 101 LYS A N 1
ATOM 774 C CA . LYS A 1 101 ? -12.522 -7.256 14.442 1.00 81.31 101 LYS A CA 1
ATOM 775 C C . LYS A 1 101 ? -11.773 -8.308 15.266 1.00 81.31 101 LYS A C 1
ATOM 777 O O . LYS A 1 101 ? -11.923 -8.360 16.485 1.00 81.31 101 LYS A O 1
ATOM 782 N N . GLN A 1 102 ? -10.969 -9.152 14.616 1.00 80.75 102 GLN A N 1
ATOM 783 C CA . GLN A 1 102 ? -10.168 -10.157 15.313 1.00 80.75 102 GLN A CA 1
ATOM 784 C C . GLN A 1 102 ? -9.089 -9.507 16.197 1.00 80.75 102 GLN A C 1
ATOM 786 O O . GLN A 1 102 ? -8.968 -9.874 17.365 1.00 80.75 102 GLN A O 1
ATOM 791 N N . GLY A 1 103 ? -8.376 -8.493 15.694 1.00 73.94 103 GLY A N 1
ATOM 792 C CA . GLY A 1 103 ? -7.359 -7.767 16.466 1.00 73.94 103 GLY A CA 1
ATOM 793 C C . GLY A 1 103 ? -7.913 -7.028 17.694 1.00 73.94 103 GLY A C 1
ATOM 794 O O . GLY A 1 103 ? -7.278 -7.018 18.753 1.00 73.94 103 GLY A O 1
ATOM 795 N N . GLU A 1 104 ? -9.126 -6.474 17.597 1.00 68.88 104 GLU A N 1
ATOM 796 C CA . GLU A 1 104 ? -9.827 -5.873 18.744 1.00 68.88 104 GLU A CA 1
ATOM 797 C C . GLU A 1 104 ? -10.174 -6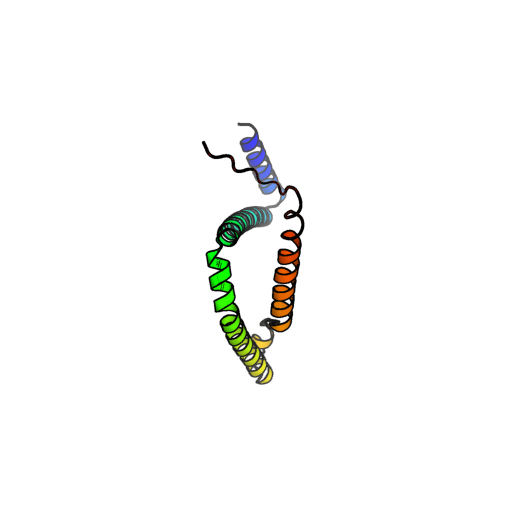.927 19.814 1.00 68.88 104 GLU A C 1
ATOM 799 O O . GLU A 1 104 ? -9.986 -6.692 21.009 1.00 68.88 104 GLU A O 1
ATOM 804 N N . SER A 1 105 ? -10.606 -8.123 19.398 1.00 63.66 105 SER A N 1
ATOM 805 C CA . SER A 1 105 ? -10.973 -9.212 20.318 1.00 63.66 105 SER A CA 1
ATOM 806 C C . SER A 1 105 ? -9.782 -9.857 21.045 1.00 63.66 105 SER A C 1
ATOM 808 O O . SER A 1 105 ? -9.926 -10.325 22.176 1.00 63.66 105 SER A O 1
ATOM 810 N N . GLU A 1 106 ? -8.595 -9.862 20.432 1.00 59.78 106 GLU A N 1
ATOM 811 C CA . GLU A 1 106 ? -7.366 -10.406 21.028 1.00 59.78 106 GLU A CA 1
ATOM 812 C C . GLU A 1 106 ? -6.726 -9.433 22.033 1.00 59.78 106 GLU A C 1
ATOM 814 O O . GLU A 1 106 ? -6.126 -9.866 23.018 1.00 59.78 106 GLU A O 1
ATOM 819 N N . THR A 1 107 ? -6.912 -8.123 21.841 1.00 56.97 107 THR A N 1
ATOM 820 C CA . THR A 1 107 ? -6.407 -7.084 22.756 1.00 56.97 107 THR A CA 1
ATOM 821 C C . THR A 1 107 ? -7.240 -6.997 24.042 1.00 56.97 107 THR A C 1
ATOM 823 O O . THR A 1 107 ? -6.683 -6.777 25.116 1.00 56.97 107 THR A O 1
ATOM 826 N N . GLY A 1 108 ? -8.553 -7.253 23.971 1.00 52.34 108 GLY A N 1
ATOM 827 C CA . GLY A 1 108 ? -9.444 -7.240 25.140 1.00 52.34 108 GLY A CA 1
ATOM 828 C C . GLY A 1 108 ? -9.182 -8.353 26.165 1.00 52.34 108 GLY A C 1
ATOM 829 O O . GLY A 1 108 ? -9.383 -8.146 27.353 1.00 52.34 108 GLY A O 1
ATOM 830 N N . LYS A 1 109 ? -8.653 -9.514 25.750 1.00 49.53 109 LYS A N 1
ATOM 831 C CA . LYS A 1 109 ? -8.406 -10.652 26.662 1.00 49.53 109 LYS A CA 1
ATOM 832 C C . LYS A 1 109 ? -7.197 -10.495 27.593 1.00 49.53 109 LYS A C 1
ATOM 834 O O . LYS A 1 109 ? -7.039 -11.309 28.497 1.00 49.53 109 LYS A O 1
ATOM 839 N N . LYS A 1 110 ? -6.328 -9.500 27.383 1.00 47.44 110 LYS A N 1
ATOM 840 C CA . LYS A 1 110 ? -5.126 -9.290 28.214 1.00 47.44 110 LYS A CA 1
ATOM 841 C C . LYS A 1 110 ? -5.343 -8.404 29.444 1.00 47.44 110 LYS A C 1
ATOM 843 O O . LYS A 1 110 ? -4.416 -8.279 30.234 1.00 47.44 110 LYS A O 1
ATOM 848 N N . MET A 1 111 ? -6.515 -7.789 29.602 1.00 43.69 111 MET A N 1
ATOM 849 C CA . MET A 1 111 ? -6.754 -6.802 30.664 1.00 43.69 111 MET A CA 1
ATOM 850 C C . MET A 1 111 ? -7.505 -7.368 31.881 1.00 43.69 111 MET A C 1
ATOM 852 O O . MET A 1 111 ? -7.494 -6.745 32.937 1.00 43.69 111 MET A O 1
ATOM 856 N N . ASP A 1 112 ? -8.080 -8.570 31.772 1.00 42.53 112 ASP A N 1
ATOM 857 C CA . ASP A 1 112 ? -8.928 -9.153 32.825 1.00 42.53 112 ASP A CA 1
ATOM 858 C C . ASP A 1 112 ? -8.184 -10.108 33.781 1.00 42.53 112 ASP A C 1
ATOM 860 O O . ASP A 1 112 ? -8.787 -10.653 34.702 1.00 42.53 112 ASP A O 1
ATOM 864 N N . SER A 1 113 ? -6.877 -10.330 33.595 1.00 45.84 113 SER A N 1
ATOM 865 C CA . SER A 1 113 ? -6.099 -11.281 34.410 1.00 45.84 113 SER A CA 1
ATOM 866 C C . SER A 1 113 ? -5.253 -10.668 35.536 1.00 45.84 113 SER A C 1
ATOM 868 O O . SER A 1 113 ? -4.671 -11.437 36.291 1.00 45.84 113 SER A O 1
ATOM 870 N N . ASP A 1 114 ? -5.216 -9.338 35.701 1.00 42.41 114 ASP A N 1
ATOM 871 C CA . ASP A 1 114 ? -4.426 -8.674 36.766 1.00 42.41 114 ASP A CA 1
ATOM 872 C C . ASP A 1 114 ? -5.267 -7.944 37.838 1.00 42.41 114 ASP A C 1
ATOM 874 O O . ASP A 1 114 ? -4.719 -7.353 38.766 1.00 42.41 114 ASP A O 1
ATOM 878 N N . ALA A 1 115 ? -6.601 -8.015 37.783 1.00 44.47 115 ALA A N 1
ATOM 879 C CA . ALA A 1 115 ? -7.487 -7.389 38.772 1.00 44.47 115 ALA A CA 1
ATOM 880 C C . ALA A 1 115 ? -8.097 -8.416 39.743 1.00 44.47 115 ALA A C 1
ATOM 882 O O . ALA A 1 115 ? -9.313 -8.505 39.882 1.00 44.47 115 ALA A O 1
ATOM 883 N N . SER A 1 116 ? -7.272 -9.224 40.413 1.00 49.75 116 SER A N 1
ATOM 884 C CA . SER A 1 116 ? -7.737 -10.001 41.570 1.00 49.75 116 SER A CA 1
ATOM 885 C C . SER A 1 116 ? -6.594 -10.406 42.503 1.00 49.75 116 SER A C 1
ATOM 887 O O . SER A 1 116 ? -6.222 -11.575 42.566 1.00 49.75 116 SER A O 1
ATOM 889 N N . SER A 1 117 ? -6.096 -9.467 43.308 1.00 44.31 117 SER A N 1
ATOM 890 C CA . SER A 1 117 ? -5.713 -9.782 44.691 1.00 44.31 117 SER A CA 1
ATOM 891 C C . SER A 1 117 ? -5.552 -8.514 45.526 1.00 44.31 117 SER A C 1
ATOM 893 O O . SER A 1 117 ? -4.700 -7.686 45.212 1.00 44.31 117 SER A O 1
ATOM 895 N N . GLY A 1 118 ? -6.292 -8.425 46.633 1.00 37.69 118 GLY A N 1
ATOM 896 C CA . GLY A 1 118 ? -5.845 -7.658 47.799 1.00 37.69 118 GLY A CA 1
ATOM 897 C C . GLY A 1 118 ? -6.704 -6.476 48.223 1.00 37.69 118 GLY A C 1
ATOM 898 O O . GLY A 1 118 ? -6.176 -5.395 48.445 1.00 37.69 118 GLY A O 1
ATOM 899 N N . ASP A 1 119 ? -8.002 -6.705 48.382 1.00 48.34 119 ASP A N 1
ATOM 900 C CA . ASP A 1 119 ? -8.849 -5.966 49.318 1.00 48.34 119 ASP A CA 1
ATOM 901 C C . ASP A 1 119 ? -8.224 -6.001 50.730 1.00 48.34 119 ASP A C 1
ATOM 903 O O . ASP A 1 119 ? -7.886 -7.092 51.212 1.00 48.34 119 ASP A O 1
ATOM 907 N N . LYS A 1 120 ? -8.024 -4.827 51.346 1.00 46.47 120 LYS A N 1
ATOM 908 C CA . LYS A 1 120 ? -8.274 -4.552 52.774 1.00 46.47 120 LYS A CA 1
ATOM 909 C C . LYS A 1 120 ? -8.009 -3.084 53.105 1.00 46.47 120 LYS A C 1
ATOM 911 O O . LYS A 1 120 ? -6.870 -2.621 53.128 1.00 46.47 120 LYS A O 1
ATOM 916 N N . SER A 1 121 ? -9.120 -2.389 53.337 1.00 54.97 121 SER A N 1
ATOM 917 C CA . SER A 1 121 ? -9.251 -1.195 54.167 1.00 54.97 121 SER A CA 1
ATOM 918 C C . SER A 1 121 ? -8.459 -1.313 55.465 1.00 54.97 121 SER A C 1
ATOM 920 O O . SER A 1 121 ? -8.375 -2.410 55.999 1.00 54.97 121 SER A O 1
ATOM 922 N N . ASP A 1 122 ? -7.965 -0.185 55.975 1.00 45.75 122 ASP A N 1
ATOM 923 C CA . ASP A 1 122 ? -8.270 0.265 57.338 1.00 45.75 122 ASP A CA 1
ATOM 924 C C . ASP A 1 122 ? -7.965 1.771 57.438 1.00 45.75 122 ASP A C 1
ATOM 926 O O . ASP A 1 122 ? -6.837 2.231 57.254 1.00 45.75 122 ASP A O 1
ATOM 930 N N . SER A 1 123 ? -9.034 2.545 57.631 1.00 55.47 123 SER A N 1
ATOM 931 C CA . SER A 1 123 ? -8.999 3.947 58.038 1.00 55.47 123 SER A CA 1
ATOM 932 C C . SER A 1 123 ? -8.932 3.985 59.554 1.00 55.47 123 SER A C 1
ATOM 934 O O . SER A 1 123 ? -9.871 3.511 60.181 1.00 55.47 123 SER A O 1
ATOM 936 N N . ASP A 1 124 ? -7.922 4.641 60.115 1.00 54.41 124 ASP A N 1
ATOM 937 C CA . ASP A 1 124 ? -7.991 5.147 61.483 1.00 54.41 124 ASP A CA 1
ATOM 938 C C . ASP A 1 124 ? -7.657 6.641 61.482 1.00 54.41 124 ASP A C 1
ATOM 940 O O . ASP A 1 124 ? -6.619 7.082 60.985 1.00 54.41 124 ASP A O 1
ATOM 944 N N . SER A 1 125 ? -8.627 7.414 61.967 1.00 53.84 125 SER A N 1
ATOM 945 C CA . SER A 1 125 ? -8.513 8.825 62.318 1.00 53.84 125 SER A CA 1
ATOM 946 C C . SER A 1 125 ? -8.208 8.934 63.807 1.00 53.84 125 SER A C 1
ATOM 948 O O . SER A 1 125 ? -8.947 8.354 64.596 1.00 53.84 125 SER A O 1
ATOM 950 N N . ASP A 1 126 ? -7.182 9.708 64.155 1.00 47.62 126 ASP A N 1
ATOM 951 C CA . ASP A 1 126 ? -7.144 10.626 65.306 1.00 47.62 126 ASP A CA 1
ATOM 952 C C . ASP A 1 126 ? -6.004 11.644 65.114 1.00 47.62 126 ASP A C 1
ATOM 954 O O . ASP A 1 126 ? -4.896 11.234 64.688 1.00 47.62 126 ASP A O 1
#

Radius of gyration: 26.82 Å; Cα contacts (8 Å, |Δi|>4): 31; chains: 1; bounding box: 55×22×88 Å

Secondary structure (DSSP, 8-state):
-HHHHHHHHHHHHHHHHHHHHHHHHHHHHHHHHHHHHHHHHHHHHHHT-HHHHHHHHHHHHHHHHHHHHHHHHHHHHHHTT-HHHHTSPPP-HHHHHHHHHHHHHHHHTTSSSS--S---------

Mean predicted aligned error: 15.94 Å

Foldseek 3Di:
DVVVVVVVVVLVVQCVPPPPVSNVVVVVVVVVVVVVVVVVVVVVVCVPDPVSVVVCVVCLVVVLVVLVVLLVVLVVCVVVPVVVSVPDDRDPSVVVVVVVVVVVVVVVVVPPPPPDDDDDDDDDDD

pLDDT: mean 74.14, std 14.61, range [37.69, 92.19]

Solvent-accessible surface area (backbone atoms only — not comparable to full-atom values): 7538 Å² total; per-residue (Å²): 123,66,72,61,54,53,53,52,51,52,50,52,51,45,49,73,75,49,44,74,67,42,44,52,49,50,54,51,50,53,49,52,51,49,54,50,54,52,49,50,53,51,50,54,58,54,71,70,38,70,69,53,56,60,51,46,65,68,42,46,63,58,52,49,55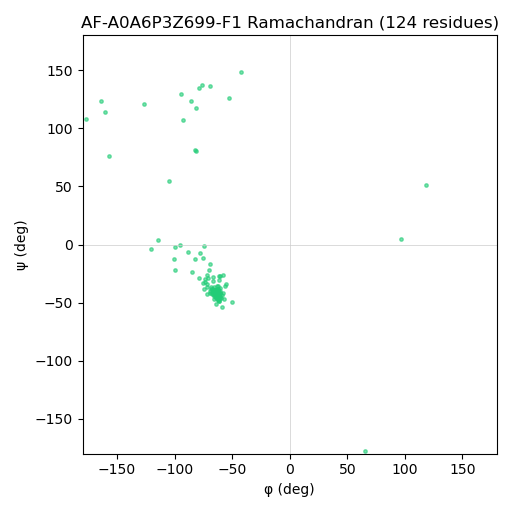,52,44,51,52,48,42,51,49,35,52,51,42,28,74,73,65,43,59,77,39,62,74,54,84,72,74,63,59,68,61,52,54,50,52,51,55,49,56,56,59,62,60,61,69,72,68,75,80,78,81,80,84,80,92,76,87,84,90,83,88,133